Protein AF-A0A0P9U0T2-F1 (afdb_monomer_lite)

Structure (mmCIF, N/CA/C/O backbone):
data_AF-A0A0P9U0T2-F1
#
_entry.id   AF-A0A0P9U0T2-F1
#
loop_
_atom_site.group_PDB
_atom_site.id
_atom_site.type_symbol
_atom_site.label_atom_id
_atom_site.label_alt_id
_atom_site.label_comp_id
_atom_site.label_asym_id
_atom_site.label_entity_id
_atom_site.label_seq_id
_atom_site.pdbx_PDB_ins_code
_atom_site.Cartn_x
_atom_site.Cartn_y
_atom_site.Cartn_z
_atom_site.occupancy
_atom_site.B_iso_or_equiv
_atom_site.auth_seq_id
_atom_site.auth_comp_id
_atom_site.auth_asym_id
_atom_site.auth_atom_id
_atom_site.pdbx_PDB_model_num
ATOM 1 N N . MET A 1 1 ? 6.370 2.162 14.617 1.00 57.09 1 MET A N 1
ATOM 2 C CA . MET A 1 1 ? 7.385 2.612 13.635 1.00 57.09 1 MET A CA 1
ATOM 3 C C . MET A 1 1 ? 6.703 3.621 12.725 1.00 57.09 1 MET A C 1
ATOM 5 O O . MET A 1 1 ? 5.818 3.212 11.995 1.00 57.09 1 MET A O 1
ATOM 9 N N . SER A 1 2 ? 7.072 4.908 12.765 1.00 75.81 2 SER A N 1
ATOM 10 C CA . SER A 1 2 ? 6.391 5.926 11.938 1.00 75.81 2 SER A CA 1
ATOM 11 C C . SER A 1 2 ? 6.409 5.555 10.446 1.00 75.81 2 SER A C 1
ATOM 13 O O . SER A 1 2 ? 7.397 4.994 9.958 1.00 75.81 2 SER A O 1
ATOM 15 N N . ALA A 1 3 ? 5.340 5.892 9.720 1.00 76.00 3 ALA A N 1
ATOM 16 C CA . ALA A 1 3 ? 5.184 5.605 8.294 1.00 76.00 3 ALA A CA 1
ATOM 17 C C . ALA A 1 3 ? 6.359 6.133 7.446 1.00 76.00 3 ALA A C 1
ATOM 19 O O . ALA A 1 3 ? 6.802 5.464 6.514 1.00 76.00 3 ALA A O 1
ATOM 20 N N . LYS A 1 4 ? 6.976 7.256 7.841 1.00 77.12 4 LYS A N 1
ATOM 21 C CA . LYS A 1 4 ? 8.195 7.783 7.196 1.00 77.12 4 LYS A CA 1
ATOM 22 C C . LYS A 1 4 ? 9.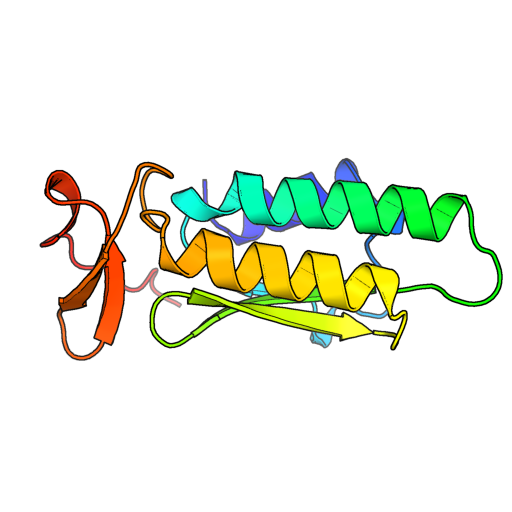381 6.814 7.295 1.00 77.12 4 LYS A C 1
ATOM 24 O O . LYS A 1 4 ? 10.090 6.595 6.315 1.00 77.12 4 LYS A O 1
ATOM 29 N N . ASN A 1 5 ? 9.577 6.193 8.461 1.00 82.56 5 ASN A N 1
ATOM 30 C CA . ASN A 1 5 ? 10.635 5.197 8.654 1.00 82.56 5 ASN A CA 1
ATOM 31 C C . ASN A 1 5 ? 10.347 3.927 7.848 1.00 82.56 5 ASN A C 1
ATOM 33 O O . ASN A 1 5 ? 11.269 3.333 7.294 1.00 82.56 5 ASN A O 1
ATOM 37 N N . HIS A 1 6 ? 9.076 3.530 7.753 1.00 88.94 6 HIS A N 1
ATOM 38 C CA . HIS A 1 6 ? 8.690 2.358 6.979 1.00 88.94 6 HIS A CA 1
ATOM 39 C C . HIS A 1 6 ? 8.866 2.575 5.466 1.00 88.94 6 HIS A C 1
ATOM 41 O O . HIS A 1 6 ? 9.402 1.700 4.792 1.00 88.94 6 HIS A O 1
ATOM 47 N N . MET A 1 7 ? 8.537 3.763 4.939 1.00 91.00 7 MET A N 1
ATOM 48 C CA . MET A 1 7 ? 8.795 4.109 3.533 1.00 91.00 7 MET A CA 1
ATOM 49 C C . MET A 1 7 ? 10.272 3.925 3.164 1.00 91.00 7 MET A C 1
ATOM 51 O O . MET A 1 7 ? 10.590 3.303 2.153 1.00 91.00 7 MET A O 1
ATOM 55 N N . ARG A 1 8 ? 11.188 4.391 4.020 1.00 90.25 8 ARG A N 1
ATOM 56 C CA . ARG A 1 8 ? 12.627 4.224 3.790 1.00 90.25 8 ARG A CA 1
ATOM 57 C C . ARG A 1 8 ? 13.047 2.751 3.738 1.00 90.25 8 ARG A C 1
ATOM 59 O O . ARG A 1 8 ? 13.813 2.374 2.855 1.00 90.25 8 ARG A O 1
ATOM 66 N N . LEU A 1 9 ? 12.520 1.911 4.634 1.00 92.81 9 LEU A N 1
ATOM 67 C CA . LEU A 1 9 ? 12.784 0.466 4.610 1.00 92.81 9 LEU A CA 1
ATOM 68 C C . LEU A 1 9 ? 12.305 -0.178 3.304 1.00 92.81 9 LEU A C 1
ATOM 70 O O . LEU A 1 9 ? 13.002 -1.023 2.743 1.00 92.81 9 LEU A O 1
ATOM 74 N N . LEU A 1 10 ? 11.142 0.237 2.794 1.00 94.75 10 LEU A N 1
ATOM 75 C CA . LEU A 1 10 ? 10.626 -0.249 1.515 1.00 94.75 10 LEU A CA 1
ATOM 76 C C . LEU A 1 10 ? 11.534 0.158 0.350 1.00 94.75 10 LEU A C 1
ATOM 78 O O . LEU A 1 10 ? 11.823 -0.683 -0.500 1.00 94.75 10 LEU A O 1
ATOM 82 N N . GLN A 1 11 ? 12.024 1.401 0.323 1.00 93.38 11 GLN A N 1
ATOM 83 C CA . GLN A 1 11 ? 12.960 1.869 -0.707 1.00 93.38 11 GLN A CA 1
ATOM 84 C C . GLN A 1 11 ? 14.282 1.092 -0.690 1.00 93.38 11 GLN A C 1
ATOM 86 O O . GLN A 1 11 ? 14.805 0.750 -1.749 1.00 93.38 11 GLN A O 1
ATOM 91 N N . GLU A 1 12 ? 14.812 0.793 0.499 1.00 94.38 12 GLU A N 1
ATOM 92 C CA . GLU A 1 12 ? 16.043 0.013 0.662 1.00 94.38 12 GLU A CA 1
ATOM 93 C C . GLU A 1 12 ? 15.846 -1.453 0.239 1.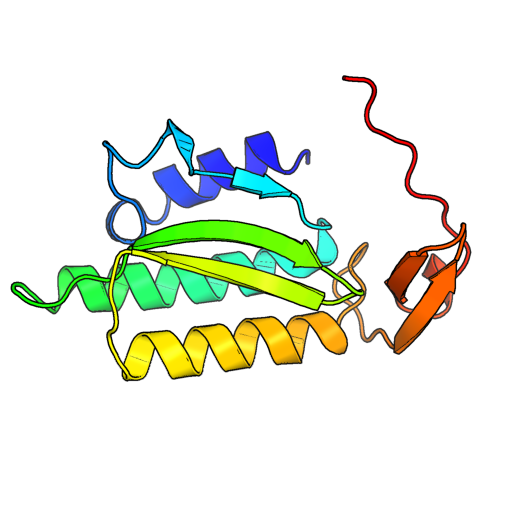00 94.38 12 GLU A C 1
ATOM 95 O O . GLU A 1 12 ? 16.714 -2.031 -0.417 1.00 94.38 12 GLU A O 1
ATOM 100 N N . LYS A 1 13 ? 14.695 -2.055 0.570 1.00 96.69 13 LYS A N 1
ATOM 101 C CA . LYS A 1 13 ? 14.398 -3.466 0.279 1.00 96.69 13 LYS A CA 1
ATOM 102 C C . LYS A 1 13 ? 13.964 -3.712 -1.170 1.00 96.69 13 LYS A C 1
ATOM 104 O O . LYS A 1 13 ? 14.320 -4.741 -1.742 1.00 96.69 13 LYS A O 1
ATOM 109 N N . TYR A 1 14 ? 13.222 -2.781 -1.767 1.00 96.88 14 TYR A N 1
ATOM 110 C CA . TYR A 1 14 ? 12.610 -2.918 -3.093 1.00 96.88 14 TYR A CA 1
ATOM 111 C C . TYR A 1 14 ? 12.890 -1.703 -3.990 1.00 96.88 14 TYR A C 1
ATOM 113 O O . TYR A 1 14 ? 11.951 -1.084 -4.494 1.00 96.88 14 TYR A O 1
ATOM 121 N N . PRO A 1 15 ? 14.159 -1.345 -4.257 1.00 95.31 15 PRO A N 1
ATOM 122 C CA . PRO A 1 15 ? 14.492 -0.115 -4.976 1.00 95.31 15 PRO A CA 1
ATOM 123 C C . PRO A 1 15 ? 13.863 -0.038 -6.375 1.00 95.31 15 PRO A C 1
ATOM 125 O O . PRO A 1 15 ? 13.560 1.052 -6.848 1.00 95.31 15 PRO A O 1
ATOM 128 N N . ALA A 1 16 ? 13.602 -1.176 -7.031 1.00 95.75 16 ALA A N 1
ATOM 129 C CA . ALA A 1 16 ? 12.966 -1.204 -8.349 1.00 95.75 16 ALA A CA 1
ATOM 130 C C . ALA A 1 16 ? 11.460 -0.874 -8.327 1.00 95.75 16 ALA A C 1
ATOM 132 O O . ALA A 1 16 ? 10.900 -0.599 -9.386 1.00 95.75 16 ALA A O 1
ATOM 133 N N . ALA A 1 17 ? 10.801 -0.865 -7.163 1.00 96.12 17 ALA A N 1
ATOM 134 C CA . ALA A 1 17 ? 9.421 -0.392 -7.016 1.00 96.12 17 ALA A CA 1
ATOM 135 C C . ALA A 1 17 ? 9.315 1.142 -6.974 1.00 96.12 17 ALA A C 1
ATOM 137 O O . ALA A 1 17 ? 8.216 1.683 -7.094 1.00 96.12 17 ALA A O 1
ATOM 138 N N . PHE A 1 18 ? 10.443 1.845 -6.840 1.00 94.50 18 PHE A N 1
ATOM 139 C CA . PHE A 1 18 ? 10.507 3.293 -6.679 1.00 94.50 18 PHE A CA 1
ATOM 140 C C . PHE A 1 18 ? 11.322 3.937 -7.798 1.00 94.50 18 PHE A C 1
ATOM 142 O O . PHE A 1 18 ? 12.199 3.322 -8.404 1.00 94.50 18 PHE A O 1
ATOM 149 N N . ARG A 1 19 ? 11.037 5.210 -8.066 1.00 88.88 19 ARG A N 1
ATOM 150 C CA . ARG A 1 19 ? 11.786 6.024 -9.025 1.00 88.88 19 ARG A CA 1
ATOM 151 C C . ARG A 1 19 ? 12.461 7.166 -8.271 1.00 88.88 19 ARG A C 1
ATOM 153 O O . ARG A 1 19 ? 11.805 7.848 -7.492 1.00 88.88 19 ARG A O 1
ATOM 160 N N . ALA A 1 20 ? 13.756 7.373 -8.500 1.00 77.19 20 ALA A N 1
ATOM 161 C CA . ALA A 1 20 ? 14.555 8.338 -7.736 1.00 77.19 20 ALA A CA 1
ATOM 162 C C . ALA A 1 20 ? 14.111 9.807 -7.906 1.00 77.19 20 ALA A C 1
ATOM 164 O O . ALA A 1 20 ? 14.347 10.629 -7.037 1.00 77.19 20 ALA A O 1
ATOM 165 N N . ASP A 1 21 ? 13.449 10.149 -9.010 1.00 78.12 21 ASP A N 1
ATOM 166 C CA . ASP A 1 21 ? 12.924 11.490 -9.312 1.00 78.12 21 ASP A CA 1
ATOM 167 C C . ASP A 1 21 ? 11.449 11.679 -8.884 1.00 78.12 21 ASP A C 1
ATOM 169 O O . ASP A 1 21 ? 10.845 12.708 -9.185 1.00 78.12 21 ASP A O 1
ATOM 173 N N . ALA A 1 22 ? 10.838 10.690 -8.220 1.00 73.94 22 ALA A N 1
ATOM 174 C CA . ALA A 1 22 ? 9.449 10.750 -7.755 1.00 73.94 22 ALA A CA 1
ATOM 175 C C . ALA A 1 22 ? 9.294 11.345 -6.341 1.00 73.94 22 ALA A C 1
ATOM 177 O O . ALA A 1 22 ? 8.171 11.436 -5.848 1.00 73.94 22 ALA A O 1
ATOM 178 N N . GLU A 1 23 ? 10.391 11.773 -5.705 1.00 66.00 23 GLU A N 1
ATOM 179 C CA . GLU A 1 23 ? 10.426 12.240 -4.309 1.00 66.00 23 GLU A CA 1
ATOM 180 C C . GLU A 1 23 ? 9.353 13.273 -3.916 1.00 66.00 23 GLU A C 1
ATOM 182 O O . GLU A 1 23 ? 8.803 13.124 -2.828 1.00 66.00 23 GLU A O 1
ATOM 187 N N . PRO A 1 24 ? 8.952 14.257 -4.751 1.00 68.81 24 PRO A N 1
ATOM 188 C CA . PRO A 1 24 ? 7.914 15.215 -4.354 1.00 68.81 24 PRO A CA 1
ATOM 189 C C . PRO A 1 24 ? 6.529 14.590 -4.135 1.00 68.81 24 PRO A C 1
ATOM 191 O O . PRO A 1 24 ? 5.672 15.209 -3.513 1.00 68.81 24 PRO A O 1
ATOM 194 N N . MET A 1 25 ? 6.283 13.402 -4.693 1.00 73.06 25 MET A N 1
ATOM 195 C CA . MET A 1 25 ? 5.020 12.671 -4.569 1.00 73.06 25 MET A CA 1
ATOM 196 C C . MET A 1 25 ? 5.154 11.401 -3.728 1.00 73.06 25 MET A C 1
ATOM 198 O O . MET A 1 25 ? 4.144 10.727 -3.533 1.00 73.06 25 MET A O 1
ATOM 202 N N . LEU A 1 26 ? 6.371 11.069 -3.273 1.00 85.62 26 LEU A N 1
ATOM 203 C CA . LEU A 1 26 ? 6.654 9.820 -2.584 1.00 85.62 26 LEU A CA 1
ATOM 204 C C . LEU A 1 26 ? 6.231 9.884 -1.115 1.00 85.62 26 LEU A C 1
ATOM 206 O O . LEU A 1 26 ? 6.954 10.422 -0.281 1.00 85.62 26 LEU A O 1
ATOM 210 N N . GLU A 1 27 ? 5.074 9.310 -0.794 1.00 88.69 27 GLU A N 1
ATOM 211 C CA . GLU A 1 27 ? 4.488 9.422 0.545 1.00 88.69 27 GLU A CA 1
ATOM 212 C C . GLU A 1 27 ? 3.829 8.119 1.016 1.00 88.69 27 GLU A C 1
ATOM 214 O O . GLU A 1 27 ? 3.048 7.496 0.292 1.00 88.69 27 GLU A O 1
ATOM 219 N N . LEU A 1 28 ? 4.127 7.733 2.261 1.00 92.62 28 LEU A N 1
ATOM 220 C CA . LEU A 1 28 ? 3.401 6.706 3.006 1.00 92.62 28 LEU A CA 1
ATOM 221 C C . LEU A 1 28 ? 2.700 7.398 4.172 1.00 92.62 28 LEU A C 1
ATOM 223 O O . LEU A 1 28 ? 3.360 7.813 5.123 1.00 92.62 28 LEU A O 1
ATOM 227 N N . ASP A 1 29 ? 1.379 7.501 4.100 1.00 93.12 29 ASP A N 1
ATOM 228 C CA . ASP A 1 29 ? 0.545 8.007 5.195 1.00 93.12 29 ASP A CA 1
ATOM 229 C C . ASP A 1 29 ? -0.616 7.048 5.437 1.00 93.12 29 ASP A C 1
ATOM 231 O O . ASP A 1 29 ? -1.775 7.278 5.081 1.00 93.12 29 ASP A O 1
ATOM 235 N N . CYS A 1 30 ? -0.276 5.897 6.002 1.00 94.12 30 CYS A N 1
ATOM 236 C CA . CYS A 1 30 ? -1.234 4.860 6.317 1.00 94.12 30 CYS A CA 1
ATOM 237 C C . CYS A 1 30 ? -0.910 4.209 7.665 1.00 94.12 30 CYS A C 1
ATOM 239 O O . CYS A 1 30 ? 0.180 4.390 8.214 1.00 94.12 30 CYS A O 1
ATOM 241 N N . GLY A 1 31 ? -1.872 3.471 8.217 1.00 93.25 31 GLY A N 1
ATOM 242 C CA . GLY A 1 31 ? -1.698 2.800 9.502 1.00 93.25 31 GLY A CA 1
ATOM 243 C C . GLY A 1 31 ? -0.701 1.636 9.441 1.00 93.25 31 GLY A C 1
ATOM 244 O O . GLY A 1 31 ? -0.567 0.977 8.407 1.00 93.25 31 GLY A O 1
ATOM 245 N N . GLU A 1 32 ? -0.022 1.370 10.564 1.00 95.19 32 GLU A N 1
ATOM 246 C CA . GLU A 1 32 ? 1.003 0.317 10.679 1.00 95.19 32 GLU A CA 1
ATOM 247 C C . GLU A 1 32 ? 0.461 -1.079 10.339 1.00 95.19 32 GLU A C 1
ATOM 249 O O . GLU A 1 32 ? 1.168 -1.908 9.773 1.00 95.19 32 GLU A O 1
ATOM 254 N N . GLY A 1 33 ? -0.824 -1.323 10.607 1.00 96.94 33 GLY A N 1
ATOM 255 C CA . GLY A 1 33 ? -1.496 -2.577 10.279 1.00 96.94 33 GLY A CA 1
ATOM 256 C C . GLY A 1 33 ? -1.630 -2.852 8.779 1.00 96.94 33 GLY A C 1
ATOM 257 O O . GLY A 1 33 ? -1.968 -3.968 8.402 1.00 96.94 33 GLY A O 1
ATOM 258 N N . TRP A 1 34 ? -1.367 -1.870 7.914 1.00 98.06 34 TRP A N 1
ATOM 259 C CA . TRP A 1 34 ? -1.387 -2.046 6.459 1.00 98.06 34 TRP A CA 1
ATOM 260 C C . TRP A 1 34 ? 0.007 -2.139 5.835 1.00 98.06 34 TRP A C 1
ATOM 262 O O . TRP A 1 34 ? 0.120 -2.311 4.623 1.00 98.06 34 TRP A O 1
ATOM 272 N N . PHE A 1 35 ? 1.073 -2.058 6.632 1.00 96.81 35 PHE A N 1
ATOM 273 C CA . PHE A 1 35 ? 2.443 -2.093 6.123 1.00 96.81 35 PHE A CA 1
ATOM 274 C C . PHE A 1 35 ? 2.759 -3.376 5.352 1.00 96.81 35 PHE A C 1
ATOM 276 O O . PHE A 1 35 ? 3.342 -3.289 4.280 1.00 96.81 35 PHE A O 1
ATOM 283 N N . GLU A 1 36 ? 2.294 -4.543 5.803 1.00 97.31 36 GLU A N 1
ATOM 284 C CA . GLU A 1 36 ? 2.508 -5.809 5.078 1.00 97.31 36 GLU A CA 1
ATOM 285 C C . GLU A 1 36 ? 1.808 -5.840 3.707 1.00 97.31 36 GLU A C 1
ATOM 287 O O . GLU A 1 36 ? 2.331 -6.410 2.744 1.00 97.31 36 GLU A O 1
ATOM 292 N N . ILE A 1 37 ? 0.647 -5.184 3.589 1.00 98.50 37 ILE A N 1
ATOM 293 C CA . ILE A 1 37 ? -0.089 -5.055 2.323 1.00 98.50 37 ILE A CA 1
ATOM 294 C C . ILE A 1 37 ? 0.728 -4.199 1.348 1.00 98.50 37 ILE A C 1
ATOM 296 O O . ILE A 1 37 ? 0.955 -4.594 0.202 1.00 98.50 37 ILE A O 1
ATOM 300 N N . VAL A 1 38 ? 1.212 -3.044 1.816 1.00 98.19 38 VAL A N 1
ATOM 301 C CA . VAL A 1 38 ? 2.060 -2.142 1.022 1.00 98.19 38 VAL A CA 1
ATOM 302 C C . VAL A 1 38 ? 3.382 -2.820 0.662 1.00 98.19 38 VAL A C 1
ATOM 304 O O . VAL A 1 38 ? 3.838 -2.715 -0.474 1.00 98.19 38 VAL A O 1
ATOM 307 N N . GLU A 1 39 ? 3.978 -3.565 1.590 1.00 98.12 39 GLU A N 1
ATOM 308 C CA . GLU A 1 39 ? 5.213 -4.306 1.364 1.00 98.12 39 GLU A CA 1
ATOM 309 C C . GLU A 1 39 ? 5.050 -5.353 0.259 1.00 98.12 39 GLU A C 1
ATOM 311 O O . GLU A 1 39 ? 5.876 -5.432 -0.655 1.00 98.12 39 GLU A O 1
ATOM 316 N N . THR A 1 40 ? 3.958 -6.117 0.305 1.00 98.56 40 THR A N 1
ATOM 317 C CA . THR A 1 40 ? 3.625 -7.111 -0.720 1.00 98.56 40 THR A CA 1
ATOM 318 C C . THR A 1 40 ? 3.470 -6.449 -2.087 1.00 98.56 40 THR A C 1
ATOM 320 O O . THR A 1 40 ? 4.025 -6.933 -3.075 1.00 98.56 40 THR A O 1
ATOM 323 N N . LEU A 1 41 ? 2.778 -5.307 -2.154 1.00 98.44 41 LEU A N 1
ATOM 324 C CA . LEU A 1 41 ? 2.641 -4.548 -3.395 1.00 98.44 41 LEU A CA 1
ATOM 325 C C . LEU A 1 41 ? 4.004 -4.072 -3.925 1.00 98.44 41 LEU A C 1
ATOM 327 O O . LEU A 1 41 ? 4.288 -4.240 -5.111 1.00 98.44 41 LEU A O 1
ATOM 331 N N . CYS A 1 42 ? 4.871 -3.532 -3.065 1.00 98.19 42 CYS A N 1
ATOM 332 C CA . CYS A 1 42 ? 6.228 -3.125 -3.438 1.00 98.19 42 CYS A CA 1
ATOM 333 C C . CYS A 1 42 ? 7.049 -4.296 -3.989 1.00 98.19 42 CYS A C 1
ATOM 335 O O . CYS A 1 42 ? 7.730 -4.139 -5.003 1.00 98.19 42 CYS A O 1
ATOM 337 N N . ALA A 1 43 ? 6.966 -5.477 -3.374 1.00 98.50 43 ALA A N 1
ATOM 338 C CA . ALA A 1 43 ? 7.660 -6.668 -3.855 1.00 98.50 43 ALA A CA 1
ATOM 339 C C . ALA A 1 43 ? 7.211 -7.058 -5.275 1.00 98.50 43 ALA A C 1
ATOM 341 O O . ALA A 1 43 ? 8.053 -7.301 -6.142 1.00 98.50 43 ALA A O 1
ATOM 342 N N . LEU A 1 44 ? 5.898 -7.051 -5.532 1.00 98.12 44 LEU A N 1
ATOM 343 C CA . LEU A 1 44 ? 5.321 -7.368 -6.843 1.00 98.12 44 LEU A CA 1
ATOM 344 C C . LEU A 1 44 ? 5.725 -6.345 -7.914 1.00 98.12 44 LEU A C 1
ATOM 346 O O . LEU A 1 44 ? 6.185 -6.722 -8.994 1.00 98.12 44 LEU A O 1
ATOM 350 N N . LEU A 1 45 ? 5.624 -5.047 -7.606 1.00 97.25 45 LEU A N 1
ATOM 351 C CA . LEU A 1 45 ? 6.049 -3.974 -8.511 1.00 97.25 45 LEU A CA 1
ATOM 352 C C . LEU A 1 45 ? 7.551 -4.046 -8.810 1.00 97.25 45 LEU A C 1
ATOM 354 O O . LEU A 1 45 ? 7.963 -3.878 -9.958 1.00 97.25 45 LEU A O 1
ATOM 358 N N . SER A 1 46 ? 8.369 -4.327 -7.794 1.00 97.06 46 SER A N 1
ATOM 359 C CA . SER A 1 46 ? 9.816 -4.486 -7.939 1.00 97.06 46 SER A CA 1
ATOM 360 C C . SER A 1 46 ? 10.160 -5.646 -8.868 1.00 97.06 46 SER A C 1
ATOM 362 O O . SER A 1 46 ? 10.923 -5.458 -9.814 1.00 97.06 46 SER A O 1
ATOM 364 N N . ASP A 1 47 ? 9.591 -6.832 -8.639 1.00 96.94 47 ASP A N 1
ATOM 365 C CA . ASP A 1 47 ? 9.813 -8.001 -9.498 1.00 96.94 47 ASP A CA 1
ATOM 366 C C . ASP A 1 47 ? 9.389 -7.726 -10.951 1.00 96.94 47 ASP A C 1
ATOM 368 O O . ASP A 1 47 ? 10.150 -7.971 -11.891 1.00 96.94 47 ASP A O 1
ATOM 372 N N . MET A 1 48 ? 8.214 -7.123 -11.145 1.00 95.75 48 MET A N 1
ATOM 373 C CA . MET A 1 48 ? 7.730 -6.743 -12.470 1.00 95.75 48 MET A CA 1
ATOM 374 C C . MET A 1 48 ? 8.687 -5.770 -13.175 1.00 95.75 48 MET A C 1
ATOM 376 O O . MET A 1 48 ? 9.038 -5.986 -14.337 1.00 95.75 48 MET A O 1
ATOM 380 N N . ASN A 1 49 ? 9.155 -4.729 -12.482 1.00 95.38 49 ASN A N 1
ATOM 381 C CA . ASN A 1 49 ? 10.059 -3.720 -13.044 1.00 95.38 49 ASN A CA 1
ATOM 382 C C . ASN A 1 49 ? 11.476 -4.248 -13.314 1.00 95.38 49 ASN A C 1
ATOM 384 O O . ASN A 1 49 ? 12.203 -3.649 -14.111 1.00 95.38 49 ASN A O 1
ATOM 388 N N . LEU A 1 50 ? 11.882 -5.339 -12.658 1.00 94.94 50 LEU A N 1
ATOM 389 C CA . LEU A 1 50 ? 13.129 -6.048 -12.953 1.00 94.94 50 LEU A CA 1
ATOM 390 C C . LEU A 1 50 ? 12.993 -6.946 -14.188 1.00 94.94 50 LEU A C 1
ATOM 392 O O . LEU A 1 50 ? 13.944 -7.068 -14.959 1.00 94.94 50 LEU A O 1
ATOM 396 N N . ARG A 1 51 ? 11.819 -7.552 -14.403 1.00 93.69 51 ARG A N 1
ATOM 397 C CA . ARG A 1 51 ? 11.547 -8.415 -15.566 1.00 93.69 51 ARG A CA 1
ATOM 398 C C . ARG A 1 51 ? 11.217 -7.641 -16.843 1.00 93.69 51 ARG A C 1
ATOM 400 O O . ARG A 1 51 ? 11.415 -8.173 -17.934 1.00 93.69 51 ARG A O 1
ATOM 407 N N . ARG A 1 52 ? 10.699 -6.414 -16.732 1.00 89.19 52 ARG A N 1
ATOM 408 C CA . ARG A 1 52 ? 10.227 -5.603 -17.866 1.00 89.19 52 ARG A CA 1
ATOM 409 C C . ARG A 1 52 ? 11.111 -4.381 -18.116 1.00 89.19 52 ARG A C 1
ATOM 411 O O . ARG A 1 52 ? 11.522 -3.684 -17.191 1.00 89.19 52 ARG A O 1
ATOM 418 N N . VAL A 1 53 ? 11.376 -4.095 -19.392 1.00 79.94 53 VAL A N 1
ATOM 419 C CA . VAL A 1 53 ? 12.260 -2.989 -19.807 1.00 79.94 53 VAL A CA 1
ATOM 420 C C . VAL A 1 53 ? 11.472 -1.729 -20.175 1.00 79.94 53 VAL A C 1
ATOM 422 O O . VAL A 1 53 ? 11.909 -0.625 -19.861 1.00 79.94 53 VAL A O 1
ATOM 425 N N . ASP A 1 54 ? 10.315 -1.886 -20.813 1.00 82.31 54 ASP A N 1
ATOM 426 C CA . ASP A 1 54 ? 9.542 -0.819 -21.461 1.00 82.31 54 ASP A CA 1
ATOM 427 C C . ASP A 1 54 ? 8.368 -0.297 -20.618 1.00 82.31 54 ASP A C 1
ATOM 429 O O . ASP A 1 54 ? 8.052 0.891 -20.662 1.00 82.31 54 ASP A O 1
ATOM 433 N N . THR A 1 55 ? 7.751 -1.166 -19.817 1.00 86.38 55 THR A N 1
ATOM 434 C CA . THR A 1 55 ? 6.516 -0.867 -19.085 1.00 86.38 55 THR A CA 1
ATOM 435 C C . THR A 1 55 ? 6.756 -0.999 -17.588 1.00 86.38 55 THR A C 1
ATOM 437 O O . THR A 1 55 ? 6.494 -2.041 -16.989 1.00 86.38 55 THR A O 1
ATOM 440 N N . LYS A 1 56 ? 7.309 0.057 -16.986 1.00 92.06 56 LYS A N 1
ATOM 441 C CA . LYS A 1 56 ? 7.571 0.108 -15.544 1.00 92.06 56 LYS A CA 1
ATOM 442 C C . LYS A 1 56 ? 6.467 0.851 -14.810 1.00 92.06 56 LYS A C 1
ATOM 444 O O . LYS A 1 56 ? 5.984 1.874 -15.297 1.00 92.06 56 LYS A O 1
ATOM 449 N N . THR A 1 57 ? 6.104 0.338 -13.639 1.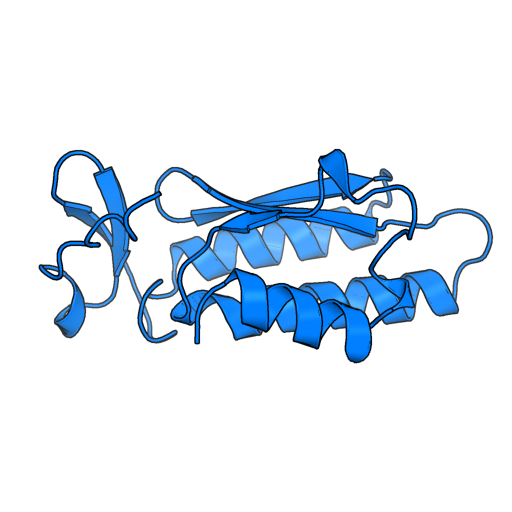00 95.00 57 THR A N 1
ATOM 450 C CA . THR A 1 57 ? 5.129 0.969 -12.748 1.00 95.00 57 THR A CA 1
ATOM 451 C C . THR A 1 57 ? 5.754 1.196 -11.381 1.00 95.00 57 THR A C 1
ATOM 453 O O . THR A 1 57 ? 6.159 0.233 -10.736 1.00 95.00 57 THR A O 1
ATOM 456 N N . TYR A 1 58 ? 5.850 2.447 -10.935 1.00 95.50 58 TYR A N 1
ATOM 457 C CA . TYR A 1 58 ? 6.488 2.780 -9.655 1.00 95.50 58 TYR A CA 1
ATOM 458 C C . TYR A 1 58 ? 5.478 3.321 -8.656 1.00 95.50 58 TYR A C 1
ATOM 460 O O . TYR A 1 58 ? 4.625 4.128 -9.035 1.00 95.50 58 TYR A O 1
ATOM 468 N N . LEU A 1 59 ? 5.614 2.933 -7.389 1.00 96.06 59 LEU A N 1
ATOM 469 C CA . LEU A 1 59 ? 4.819 3.491 -6.304 1.00 96.06 59 LEU A CA 1
ATOM 470 C C . LEU A 1 59 ? 5.133 4.983 -6.145 1.00 96.06 59 LEU A C 1
ATOM 472 O O . LEU A 1 59 ? 6.296 5.377 -6.060 1.00 96.06 59 LEU A O 1
ATOM 476 N N . LEU A 1 60 ? 4.083 5.801 -6.116 1.00 94.56 60 LEU A N 1
ATOM 477 C CA . LEU A 1 60 ? 4.159 7.214 -5.761 1.00 94.56 60 LEU A CA 1
ATOM 478 C C . LEU A 1 60 ? 3.615 7.403 -4.352 1.00 94.56 60 LEU A C 1
ATOM 480 O O . LEU A 1 60 ? 4.297 7.926 -3.498 1.00 94.56 60 LEU A O 1
ATOM 484 N N . CYS A 1 61 ? 2.410 6.936 -4.055 1.00 93.19 61 CYS A N 1
ATOM 485 C CA . CYS A 1 61 ? 1.828 7.172 -2.739 1.00 93.19 61 CYS A CA 1
ATOM 486 C C . CYS A 1 61 ? 0.998 5.977 -2.294 1.00 93.19 61 CYS A C 1
ATOM 488 O O . CYS A 1 61 ? 0.311 5.364 -3.110 1.00 93.19 61 CYS A O 1
ATOM 490 N N . ALA A 1 62 ? 1.043 5.682 -1.001 1.00 96.31 62 ALA A N 1
ATOM 491 C CA . ALA A 1 62 ? 0.088 4.817 -0.330 1.00 96.31 62 ALA A CA 1
ATOM 492 C C . ALA A 1 62 ? -0.432 5.567 0.898 1.00 96.31 62 ALA A C 1
ATOM 494 O O . ALA A 1 62 ? 0.312 5.838 1.841 1.00 96.31 62 ALA A O 1
ATOM 495 N N . LYS A 1 63 ? -1.709 5.945 0.869 1.00 95.25 63 LYS A N 1
ATOM 496 C CA . LYS A 1 63 ? -2.321 6.731 1.942 1.00 95.25 63 LYS A CA 1
ATOM 497 C C . LYS A 1 63 ? -3.676 6.205 2.345 1.00 95.25 63 LYS A C 1
ATOM 499 O O . LYS A 1 63 ? -4.354 5.561 1.552 1.00 95.25 63 LYS A O 1
ATOM 504 N N . GLU A 1 64 ? -4.087 6.511 3.564 1.00 95.38 64 GLU A N 1
ATOM 505 C CA . GLU A 1 64 ? -5.448 6.250 4.006 1.00 95.38 64 GLU A CA 1
ATOM 506 C C . GLU A 1 64 ? -6.443 7.194 3.312 1.00 95.38 64 GLU A C 1
ATOM 508 O O . GLU A 1 64 ? -6.246 8.408 3.207 1.00 95.38 64 GLU A O 1
ATOM 513 N N . LYS A 1 65 ? -7.541 6.618 2.823 1.00 96.00 65 LYS A N 1
ATOM 514 C CA . LYS A 1 65 ? -8.684 7.338 2.279 1.00 96.00 65 LYS A CA 1
ATOM 515 C C . LYS A 1 65 ? -9.964 6.544 2.539 1.00 96.00 65 LYS A C 1
ATOM 517 O O . LYS A 1 65 ? -10.150 5.459 1.999 1.00 96.00 65 LYS A O 1
ATOM 522 N N . PHE A 1 66 ? -10.879 7.124 3.316 1.00 95.62 66 PHE A N 1
ATOM 523 C CA . PHE A 1 66 ? -12.195 6.541 3.618 1.00 95.62 66 PHE A CA 1
ATOM 524 C C . PHE A 1 66 ? -12.133 5.147 4.268 1.00 95.62 66 PHE A C 1
ATOM 526 O O . PHE A 1 66 ? -13.023 4.319 4.074 1.00 95.62 66 PHE A O 1
ATOM 533 N N . GLY A 1 67 ? -11.100 4.892 5.073 1.00 95.75 67 GLY A N 1
ATOM 534 C CA . GLY A 1 67 ? -10.893 3.616 5.753 1.00 95.75 67 GLY A CA 1
ATOM 535 C C . GLY A 1 67 ? -10.236 2.532 4.896 1.00 95.75 67 GLY A C 1
ATOM 536 O O . GLY A 1 67 ? -10.205 1.384 5.324 1.00 95.75 67 GLY A O 1
ATOM 537 N N . ALA A 1 68 ? -9.696 2.867 3.729 1.00 98.00 68 ALA A N 1
ATOM 538 C CA . ALA A 1 68 ? -8.913 1.957 2.900 1.00 98.00 68 ALA A CA 1
ATOM 539 C C . ALA A 1 68 ? -7.620 2.635 2.430 1.00 98.00 68 ALA A C 1
ATOM 541 O O . ALA A 1 68 ? -7.452 3.848 2.571 1.00 98.00 68 ALA A O 1
ATOM 542 N N . LEU A 1 69 ? -6.708 1.859 1.858 1.00 98.12 69 LEU A N 1
ATOM 543 C CA . LEU A 1 69 ? -5.596 2.383 1.085 1.00 98.12 69 LEU A CA 1
ATOM 544 C C . LEU A 1 69 ? -6.127 3.032 -0.194 1.00 98.12 69 LEU A C 1
ATOM 546 O O . LEU A 1 69 ? -7.005 2.505 -0.870 1.00 98.12 69 LEU A O 1
ATOM 550 N N . LEU A 1 70 ? -5.538 4.170 -0.528 1.00 97.31 70 LEU A N 1
ATOM 551 C CA . LEU A 1 70 ? -5.506 4.737 -1.861 1.00 97.31 70 LEU A CA 1
ATOM 552 C C . LEU A 1 70 ? -4.064 4.648 -2.343 1.00 97.31 70 LEU A C 1
ATOM 554 O O . LEU A 1 70 ? -3.167 5.234 -1.724 1.00 97.31 70 LEU A O 1
ATOM 558 N N . VAL A 1 71 ? -3.854 3.953 -3.456 1.00 97.00 71 VAL A N 1
ATOM 559 C CA . VAL A 1 71 ? -2.522 3.784 -4.035 1.00 97.00 71 VAL A CA 1
ATOM 560 C C . VAL A 1 71 ? -2.397 4.580 -5.328 1.00 97.00 71 VAL A C 1
ATOM 562 O O . VAL A 1 71 ? -3.203 4.460 -6.248 1.00 97.00 71 VAL A O 1
ATOM 565 N N . LEU A 1 72 ? -1.341 5.385 -5.419 1.00 95.06 72 LEU A N 1
ATOM 566 C CA . LEU A 1 72 ? -0.968 6.111 -6.628 1.00 95.06 72 LEU A CA 1
ATOM 567 C C . LEU A 1 72 ? 0.338 5.548 -7.178 1.00 95.06 72 LEU A C 1
ATOM 569 O O . LEU A 1 72 ? 1.311 5.388 -6.441 1.00 95.06 72 LEU A O 1
ATOM 573 N N . VAL A 1 73 ? 0.370 5.302 -8.485 1.00 95.25 73 VAL A N 1
ATOM 574 C CA . VAL A 1 73 ? 1.551 4.813 -9.20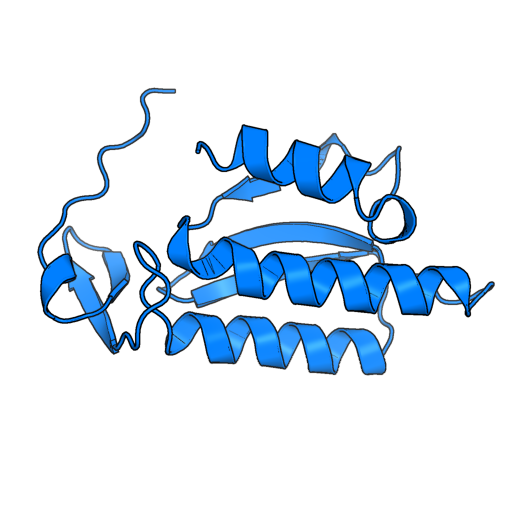1 1.00 95.25 73 VAL A CA 1
ATOM 575 C C . VAL A 1 73 ? 1.850 5.665 -10.431 1.00 95.25 73 VAL A C 1
ATOM 577 O O . VAL A 1 73 ? 0.961 6.292 -11.008 1.00 95.25 73 VAL A O 1
ATOM 580 N N . SER A 1 74 ? 3.110 5.674 -10.856 1.00 90.38 74 SER A N 1
ATOM 581 C CA . SER A 1 74 ? 3.498 6.146 -12.185 1.00 90.38 74 SER A CA 1
ATOM 582 C C . SER A 1 74 ? 3.463 4.956 -13.130 1.00 90.38 74 SER A C 1
ATOM 584 O O . SER A 1 74 ? 4.127 3.966 -12.865 1.00 90.38 74 SER A O 1
ATOM 586 N N . GLY 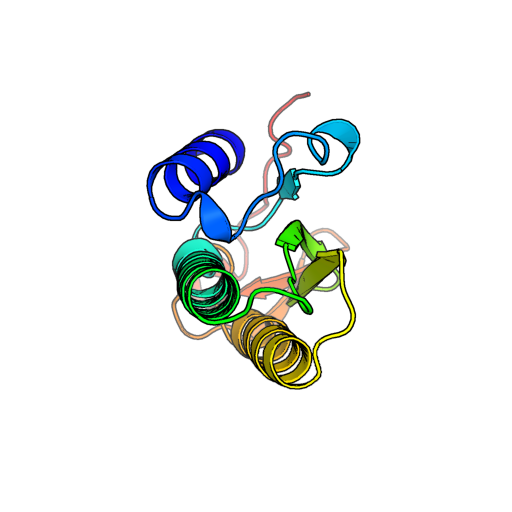A 1 75 ? 2.670 5.018 -14.195 1.00 88.19 75 GLY A N 1
ATOM 587 C CA . GLY A 1 75 ? 2.467 3.886 -15.103 1.00 88.19 75 GLY A CA 1
ATOM 588 C C . GLY A 1 75 ? 1.009 3.444 -15.169 1.00 88.19 75 GLY A C 1
ATOM 589 O O . GLY A 1 75 ? 0.158 3.918 -14.419 1.00 88.19 75 GLY A O 1
ATOM 590 N N . ARG A 1 76 ? 0.704 2.589 -16.146 1.00 85.81 76 ARG A N 1
ATOM 591 C CA . ARG A 1 76 ? -0.656 2.095 -16.431 1.00 85.81 76 ARG A CA 1
ATOM 592 C C . ARG A 1 76 ? -0.647 0.604 -16.763 1.00 85.81 76 ARG A C 1
ATOM 594 O O . ARG A 1 76 ? -1.436 0.160 -17.594 1.00 85.81 76 ARG A O 1
ATOM 601 N N . ASP A 1 77 ? 0.290 -0.139 -16.176 1.00 92.62 77 ASP A N 1
ATOM 602 C CA . ASP A 1 77 ? 0.380 -1.574 -16.412 1.00 92.62 77 ASP A CA 1
ATOM 603 C C . ASP A 1 77 ? -0.872 -2.293 -15.865 1.00 92.62 77 ASP A C 1
ATOM 605 O O . ASP A 1 77 ? -1.212 -2.095 -14.694 1.00 92.62 77 ASP A O 1
ATOM 609 N N . PRO A 1 78 ? -1.579 -3.104 -16.676 1.00 93.94 78 PRO A N 1
ATOM 610 C CA . PRO A 1 78 ? -2.793 -3.781 -16.228 1.0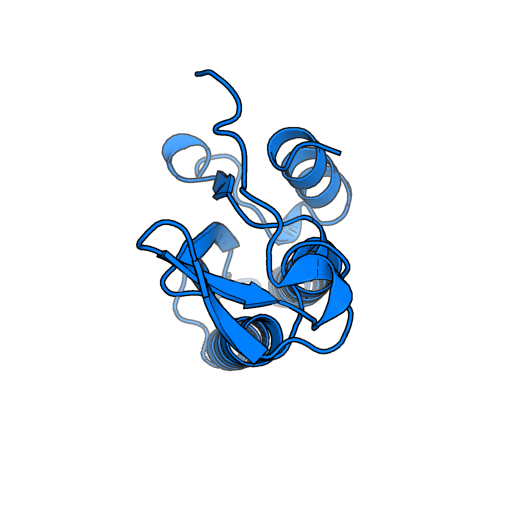0 93.94 78 PRO A CA 1
ATOM 611 C C . PRO A 1 78 ? -2.569 -4.783 -15.090 1.00 93.94 78 PRO A C 1
ATOM 613 O O . PRO A 1 78 ? -3.443 -4.927 -14.244 1.00 93.94 78 PRO A O 1
ATOM 616 N N . GLU A 1 79 ? -1.419 -5.461 -15.042 1.00 94.94 79 GLU A N 1
ATOM 617 C CA . GLU A 1 79 ? -1.100 -6.433 -13.989 1.00 94.94 79 GLU A CA 1
ATOM 618 C C . GLU A 1 79 ? -0.886 -5.712 -12.652 1.00 94.94 79 GLU A C 1
ATOM 620 O O . GLU A 1 79 ? -1.480 -6.081 -11.639 1.00 94.94 79 GLU A O 1
ATOM 625 N N . ALA A 1 80 ? -0.138 -4.603 -12.676 1.00 96.25 80 ALA A N 1
ATOM 626 C CA . ALA A 1 80 ? 0.017 -3.739 -11.509 1.00 96.25 80 ALA A CA 1
ATOM 627 C C . ALA A 1 80 ? -1.325 -3.188 -11.009 1.00 96.25 80 ALA A C 1
ATOM 629 O O . ALA A 1 80 ? -1.541 -3.097 -9.801 1.00 96.25 80 ALA A O 1
ATOM 630 N N . HIS A 1 81 ? -2.241 -2.849 -11.921 1.00 95.69 81 HIS A N 1
ATOM 631 C CA . HIS A 1 81 ? -3.567 -2.340 -11.565 1.00 95.69 81 HIS A CA 1
ATOM 632 C C . HIS A 1 81 ? -4.395 -3.358 -10.767 1.00 95.69 81 HIS A C 1
ATOM 634 O O . HIS A 1 81 ? -5.102 -2.975 -9.836 1.00 95.69 81 HIS A O 1
ATOM 640 N N . GLU A 1 82 ? -4.282 -4.651 -11.072 1.00 98.00 82 GLU A N 1
ATOM 641 C CA . GLU A 1 82 ? -4.970 -5.703 -10.313 1.00 98.00 82 GLU A CA 1
ATOM 642 C C . GLU A 1 82 ? -4.380 -5.884 -8.907 1.00 98.00 82 GLU A C 1
ATOM 644 O O . GLU A 1 82 ? -5.128 -6.031 -7.939 1.00 98.00 82 GLU A O 1
ATOM 649 N N . TRP A 1 83 ? -3.056 -5.794 -8.752 1.00 98.31 83 TRP A N 1
ATOM 650 C CA . TRP A 1 83 ? -2.420 -5.828 -7.428 1.00 98.31 83 TRP A CA 1
ATOM 651 C C . TRP A 1 83 ? -2.780 -4.616 -6.575 1.00 98.31 83 TRP A C 1
ATOM 653 O O . TRP A 1 83 ? -3.018 -4.754 -5.376 1.00 98.31 83 TRP A O 1
ATOM 663 N N . ILE A 1 84 ? -2.864 -3.437 -7.193 1.00 98.12 84 ILE A N 1
ATOM 664 C CA . ILE A 1 84 ? -3.326 -2.217 -6.529 1.00 98.12 84 ILE A CA 1
ATOM 665 C C . ILE A 1 84 ? -4.761 -2.407 -6.040 1.00 98.12 84 ILE A C 1
ATOM 667 O O . ILE A 1 84 ? -5.017 -2.227 -4.853 1.00 98.12 84 ILE A O 1
ATOM 671 N N . ARG A 1 85 ? -5.677 -2.857 -6.909 1.00 98.19 85 ARG A N 1
ATOM 672 C CA . ARG A 1 85 ? -7.064 -3.154 -6.514 1.00 98.19 85 ARG A CA 1
ATOM 673 C C . ARG A 1 85 ? -7.124 -4.134 -5.347 1.00 98.19 85 ARG A C 1
ATOM 675 O O . ARG A 1 85 ? -7.918 -3.934 -4.433 1.00 98.19 85 ARG A O 1
ATOM 682 N N . TYR A 1 86 ? -6.301 -5.182 -5.370 1.00 98.38 86 TYR A N 1
ATOM 683 C CA . TYR A 1 86 ? -6.227 -6.136 -4.269 1.00 98.38 86 TYR A CA 1
ATOM 684 C C . TYR A 1 86 ? -5.785 -5.461 -2.966 1.00 98.38 86 TYR A C 1
ATOM 686 O O . TYR A 1 86 ? -6.446 -5.636 -1.950 1.00 98.38 86 TYR A O 1
ATOM 694 N N . ALA A 1 87 ? -4.720 -4.655 -2.989 1.00 98.50 87 ALA A N 1
ATOM 695 C CA . ALA A 1 87 ? -4.232 -3.946 -1.807 1.00 98.50 87 ALA A CA 1
ATOM 696 C C . ALA A 1 87 ? -5.283 -2.985 -1.220 1.00 98.50 87 ALA A C 1
ATOM 698 O O . ALA A 1 87 ? -5.486 -2.951 -0.005 1.00 98.50 87 ALA A O 1
ATOM 699 N N . GLU A 1 88 ? -5.988 -2.240 -2.074 1.00 98.44 88 GLU A N 1
ATOM 700 C CA . GLU A 1 88 ? -7.072 -1.343 -1.657 1.00 98.44 88 GLU A CA 1
ATOM 701 C C . GLU A 1 88 ? -8.231 -2.131 -1.021 1.00 98.44 88 GLU A C 1
ATOM 703 O O . GLU A 1 88 ? -8.694 -1.781 0.065 1.00 98.44 88 GLU A O 1
ATOM 708 N N . LEU A 1 89 ? -8.650 -3.249 -1.624 1.00 98.31 89 LEU A N 1
ATOM 709 C CA . LEU A 1 89 ? -9.698 -4.115 -1.071 1.00 98.31 89 LEU A CA 1
ATOM 710 C C . LEU A 1 89 ? -9.282 -4.782 0.246 1.00 98.31 89 LEU A C 1
ATOM 712 O O . LEU A 1 89 ? -10.065 -4.799 1.194 1.00 98.31 89 LEU A O 1
ATOM 716 N N . GLU A 1 90 ? -8.061 -5.304 0.324 1.00 98.56 90 GLU A N 1
ATOM 717 C CA . GLU A 1 90 ? -7.556 -6.001 1.509 1.00 98.56 90 GLU A CA 1
ATOM 718 C C . GLU A 1 90 ? -7.435 -5.046 2.698 1.00 98.56 90 GLU A C 1
ATOM 720 O O . GLU A 1 90 ? -7.830 -5.368 3.820 1.00 98.56 90 GLU A O 1
ATOM 725 N N . SER A 1 91 ? -6.973 -3.819 2.454 1.00 98.62 91 SER A N 1
ATOM 726 C CA . SER A 1 91 ? -6.896 -2.793 3.494 1.00 98.62 91 SER A CA 1
ATOM 727 C C . SER A 1 91 ? -8.269 -2.412 4.063 1.00 98.62 91 SER A C 1
ATOM 729 O O . SER A 1 91 ? -8.387 -2.181 5.265 1.00 98.62 91 SER A O 1
ATOM 731 N N . ALA A 1 92 ? -9.329 -2.447 3.246 1.00 98.38 92 ALA A N 1
ATOM 732 C CA . ALA A 1 92 ? -10.706 -2.191 3.680 1.00 98.38 92 ALA A CA 1
ATOM 733 C C . ALA A 1 92 ? -11.284 -3.301 4.583 1.00 98.38 92 ALA A C 1
ATOM 735 O O . ALA A 1 92 ? -12.343 -3.124 5.190 1.00 98.38 92 ALA A O 1
ATOM 736 N N . LEU A 1 93 ? -10.593 -4.440 4.688 1.00 98.38 93 LEU A N 1
ATOM 737 C CA . LEU A 1 93 ? -10.938 -5.582 5.542 1.00 98.38 93 LEU A CA 1
ATOM 738 C C . LEU A 1 93 ? -9.900 -5.823 6.650 1.00 98.38 93 LEU A C 1
ATOM 740 O O . LEU A 1 93 ? -10.038 -6.753 7.449 1.00 98.38 93 LEU A O 1
ATOM 744 N N . THR A 1 94 ? -8.881 -4.968 6.729 1.00 98.62 94 THR A N 1
ATOM 745 C CA . THR A 1 94 ? -7.737 -5.109 7.628 1.00 98.62 94 THR A CA 1
ATOM 746 C C . THR A 1 94 ? -7.687 -3.942 8.598 1.00 98.62 94 THR A C 1
ATOM 748 O O . THR A 1 94 ? -7.797 -2.779 8.222 1.00 98.62 94 THR A O 1
ATOM 751 N N . CYS A 1 95 ? -7.511 -4.228 9.882 1.00 97.81 95 CYS A N 1
ATOM 752 C CA . CYS A 1 95 ? -7.363 -3.213 10.905 1.00 97.81 95 CYS A CA 1
ATOM 753 C C . CYS A 1 95 ? -6.103 -2.384 10.646 1.00 97.81 95 CYS A C 1
ATOM 755 O O . CYS A 1 95 ? -4.995 -2.904 10.742 1.00 97.81 95 CYS A O 1
ATOM 757 N N . GLU A 1 96 ? -6.276 -1.079 10.439 1.00 96.12 96 GLU A N 1
ATOM 758 C CA . GLU A 1 96 ? -5.180 -0.142 10.147 1.00 96.12 96 GLU A CA 1
ATOM 759 C C . GLU A 1 96 ? -4.129 -0.051 11.271 1.00 96.12 96 GLU A C 1
ATOM 761 O O . GLU A 1 96 ? -3.030 0.440 11.052 1.00 96.12 96 GLU A O 1
ATOM 766 N N . ILE A 1 97 ? -4.449 -0.511 12.487 1.00 95.25 97 ILE A N 1
ATOM 767 C CA . ILE A 1 97 ? -3.554 -0.439 13.652 1.00 95.25 97 ILE A CA 1
ATOM 768 C C . ILE A 1 97 ? -2.734 -1.721 13.812 1.00 95.25 97 ILE A C 1
ATOM 770 O O . ILE A 1 97 ? -1.536 -1.641 14.048 1.00 95.25 97 ILE A O 1
ATOM 774 N N . CYS A 1 98 ? -3.357 -2.899 13.703 1.00 96.31 98 CYS A N 1
ATOM 775 C CA . CYS A 1 98 ? -2.692 -4.163 14.046 1.00 96.31 98 CYS A CA 1
ATOM 776 C C . CYS A 1 98 ? -2.625 -5.209 12.934 1.00 96.31 98 CYS A C 1
ATOM 778 O O . CYS A 1 98 ? -2.091 -6.285 13.179 1.00 96.31 98 CYS A O 1
ATOM 780 N N . GLY A 1 99 ? -3.221 -4.966 11.765 1.00 97.56 99 GLY A N 1
ATOM 781 C CA . GLY A 1 99 ? -3.224 -5.928 10.657 1.00 97.56 99 GLY A CA 1
ATOM 782 C C . GLY A 1 99 ? -4.192 -7.107 10.823 1.00 97.56 99 GLY A C 1
ATOM 783 O O . GLY A 1 99 ? -4.324 -7.936 9.933 1.00 97.56 99 GLY A O 1
ATOM 784 N N . GLY A 1 100 ? -4.912 -7.199 11.947 1.00 97.94 100 GLY A N 1
ATOM 785 C CA . GLY A 1 100 ? -5.970 -8.199 12.129 1.00 97.94 100 GLY A CA 1
ATOM 786 C C . GLY A 1 100 ? -7.223 -7.891 11.301 1.00 97.94 100 GLY A C 1
ATOM 787 O O . GLY A 1 100 ? -7.357 -6.803 10.753 1.00 97.94 100 GLY A O 1
ATOM 788 N N . LYS A 1 101 ? -8.203 -8.804 11.272 1.00 98.25 101 LYS A N 1
ATOM 789 C CA . LYS A 1 101 ? -9.481 -8.566 10.573 1.00 98.25 101 LYS A CA 1
ATOM 790 C C . LYS A 1 101 ? -10.183 -7.321 11.113 1.00 98.25 101 LYS A C 1
ATOM 792 O O . LYS A 1 101 ? -10.420 -7.208 12.318 1.00 98.25 101 LYS A O 1
ATOM 797 N N . GLY A 1 102 ? -10.509 -6.402 10.218 1.00 97.62 102 GLY A N 1
ATOM 798 C CA . GLY A 1 102 ? -11.165 -5.144 10.524 1.00 97.62 102 GLY A CA 1
ATOM 799 C C . GLY A 1 102 ? -12.495 -4.996 9.800 1.00 97.62 102 GLY A C 1
ATOM 800 O O . GLY A 1 102 ? -12.783 -5.664 8.813 1.00 97.62 102 GLY A O 1
ATOM 801 N N . THR A 1 103 ? -13.311 -4.089 10.313 1.00 97.69 103 THR A N 1
ATOM 802 C CA . THR A 1 103 ? -14.538 -3.628 9.667 1.00 97.69 103 THR A CA 1
ATOM 803 C C . THR A 1 103 ? -14.531 -2.113 9.610 1.00 97.69 103 THR A C 1
ATOM 805 O O . THR A 1 103 ? -13.908 -1.463 10.456 1.00 97.69 103 THR A O 1
ATOM 808 N N . LEU A 1 104 ? -15.258 -1.549 8.648 1.00 97.31 104 LEU A N 1
ATOM 809 C CA . LEU A 1 104 ? -15.440 -0.110 8.555 1.00 97.31 104 LEU A CA 1
ATOM 810 C C . LEU A 1 104 ? -16.169 0.412 9.801 1.00 97.31 104 LEU A C 1
ATOM 812 O O . LEU A 1 104 ? -17.291 0.009 10.107 1.00 97.31 104 LEU A O 1
ATOM 816 N N . VAL A 1 105 ? -15.533 1.336 10.507 1.00 95.50 105 VAL A N 1
ATOM 817 C CA . VAL A 1 105 ? -16.083 2.060 11.647 1.00 95.50 105 VAL A CA 1
ATOM 818 C C . VAL A 1 105 ? -16.051 3.556 11.368 1.00 95.50 105 VAL A C 1
ATOM 820 O O . VAL A 1 105 ? -15.191 4.059 10.645 1.00 95.50 105 VAL A O 1
ATOM 823 N N . TYR A 1 106 ? -16.994 4.275 11.970 1.00 93.31 106 TYR A N 1
ATOM 824 C CA . TYR A 1 106 ? -17.002 5.732 11.971 1.00 93.31 106 TYR A CA 1
ATOM 825 C C . TYR A 1 106 ? -16.588 6.233 13.351 1.00 93.31 106 TYR A C 1
ATOM 827 O O . TYR A 1 106 ? -17.293 5.983 14.336 1.00 93.31 106 TYR A O 1
ATOM 835 N N . ARG A 1 107 ? -15.430 6.884 13.445 1.00 86.62 107 ARG A N 1
ATOM 836 C CA . ARG A 1 107 ? -14.854 7.373 14.705 1.00 86.62 107 ARG A CA 1
ATOM 837 C C . ARG A 1 107 ? -14.208 8.728 14.492 1.00 86.62 107 ARG A C 1
ATOM 839 O O . ARG A 1 107 ? -13.564 8.949 13.475 1.00 86.62 107 ARG A O 1
ATOM 846 N N . ASP A 1 108 ? -14.442 9.635 15.435 1.00 80.62 108 ASP A N 1
ATOM 847 C CA . ASP A 1 108 ? -13.892 10.996 15.427 1.00 80.62 108 ASP A CA 1
ATOM 848 C C . ASP A 1 108 ? -14.196 11.786 14.143 1.00 80.62 108 ASP A C 1
ATOM 850 O O . ASP A 1 108 ? -13.419 12.632 13.716 1.00 80.62 108 ASP A O 1
ATOM 854 N N . GLY A 1 109 ? -15.336 11.497 13.503 1.00 86.75 109 GLY A N 1
ATOM 855 C CA . GLY A 1 109 ? -15.723 12.122 12.235 1.00 86.75 109 GLY A CA 1
ATOM 856 C C . GLY A 1 109 ? -15.091 11.494 10.986 1.00 86.75 109 GLY A C 1
ATOM 857 O O . GLY A 1 109 ? -15.311 11.996 9.888 1.00 86.75 109 GLY A O 1
ATOM 858 N N . TRP A 1 110 ? -14.344 10.395 11.128 1.00 90.62 110 TRP A N 1
ATOM 859 C CA . TRP A 1 110 ? -13.631 9.738 10.036 1.00 90.62 110 TRP A CA 1
ATOM 860 C C . TRP A 1 110 ? -14.051 8.280 9.849 1.00 90.62 110 TRP A C 1
ATOM 862 O O . TRP A 1 110 ? -14.369 7.560 10.799 1.00 90.62 110 TRP A O 1
ATOM 872 N N . GLN A 1 111 ? -14.008 7.832 8.595 1.00 94.88 111 GLN A N 1
ATOM 873 C CA . GLN A 1 111 ? -14.084 6.419 8.236 1.00 94.88 111 GLN A CA 1
ATOM 874 C C . GLN A 1 111 ? -12.722 5.763 8.461 1.00 94.88 111 GLN A C 1
ATOM 876 O O . GLN A 1 111 ? -11.693 6.300 8.048 1.00 94.88 111 GLN A O 1
ATOM 881 N N . ARG A 1 112 ? -12.723 4.612 9.132 1.00 94.88 112 ARG A N 1
ATOM 882 C CA . ARG A 1 112 ? -11.526 3.838 9.482 1.00 94.88 112 ARG A CA 1
ATOM 883 C C . ARG A 1 112 ? -11.842 2.352 9.391 1.00 94.88 112 ARG A C 1
ATOM 885 O O . ARG A 1 112 ? -12.954 1.967 9.738 1.00 94.88 112 ARG A O 1
ATOM 892 N N . THR A 1 113 ? -10.883 1.510 9.021 1.00 97.25 113 THR A N 1
ATOM 893 C CA . THR A 1 113 ? -11.061 0.050 9.114 1.00 97.25 113 THR A CA 1
ATOM 894 C C . THR A 1 113 ? -10.324 -0.478 10.330 1.00 97.25 113 THR A C 1
ATOM 896 O O . THR A 1 113 ? -9.104 -0.349 10.443 1.00 97.25 113 THR A O 1
ATOM 899 N N . ARG A 1 114 ? -11.068 -1.042 11.291 1.00 96.62 114 ARG A N 1
ATOM 900 C CA . ARG A 1 114 ? -10.531 -1.463 12.594 1.00 96.62 114 ARG A CA 1
ATOM 901 C C . ARG A 1 114 ? -11.167 -2.742 13.104 1.00 96.62 114 ARG A C 1
ATOM 903 O O . ARG A 1 114 ? -12.332 -3.017 12.827 1.00 96.62 114 ARG A O 1
ATOM 910 N N . CYS A 1 115 ? -10.397 -3.512 13.866 1.00 97.19 115 CYS A N 1
ATOM 911 C CA . CYS A 1 115 ? -10.925 -4.630 14.636 1.00 97.19 115 CYS A CA 1
ATOM 912 C C . CYS A 1 115 ? -11.673 -4.121 15.878 1.00 97.19 115 CYS A C 1
ATOM 914 O O . CYS A 1 115 ? -11.545 -2.957 16.263 1.00 97.19 115 CYS A O 1
ATOM 916 N N . GLU A 1 116 ? -12.419 -5.006 16.537 1.00 96.25 116 GLU A N 1
ATOM 917 C CA . GLU A 1 116 ? -13.192 -4.680 17.740 1.00 96.25 116 GLU A CA 1
ATOM 918 C C . GLU A 1 116 ? -12.329 -4.041 18.841 1.00 96.25 116 GLU A C 1
ATOM 920 O O . GLU A 1 116 ? -12.684 -2.981 19.361 1.00 96.25 116 GLU A O 1
ATOM 925 N N . MET A 1 117 ? -11.147 -4.613 19.109 1.00 96.00 117 MET A N 1
ATOM 926 C CA . MET A 1 117 ? -10.205 -4.123 20.128 1.00 96.00 117 MET A CA 1
ATOM 927 C C . MET A 1 117 ? -9.710 -2.697 19.860 1.00 96.00 117 MET A C 1
ATOM 929 O O . MET A 1 117 ? -9.435 -1.953 20.796 1.00 96.00 117 MET A O 1
ATOM 933 N N . HIS A 1 118 ? -9.613 -2.304 18.589 1.00 95.38 118 HIS A N 1
ATOM 934 C CA . HIS A 1 118 ? -9.147 -0.978 18.189 1.00 95.38 118 HIS A CA 1
ATOM 935 C C . HIS A 1 118 ? -10.283 -0.045 17.757 1.00 95.38 118 HIS A C 1
ATOM 937 O O . HIS A 1 118 ? -10.037 1.083 17.332 1.00 95.38 118 HIS A O 1
ATOM 943 N N . SER A 1 119 ? -11.539 -0.473 17.888 1.00 93.06 119 SER A N 1
ATOM 944 C CA . SER A 1 119 ? -12.699 0.258 17.374 1.00 93.06 119 SER A CA 1
ATOM 945 C C . SER A 1 119 ? -12.904 1.640 18.005 1.00 93.06 119 SER A C 1
ATOM 947 O O . SER A 1 119 ? -13.652 2.436 17.447 1.00 93.06 119 SER A O 1
ATOM 949 N N . THR A 1 120 ? -12.253 1.956 19.129 1.00 88.25 120 THR A N 1
ATOM 950 C CA . THR A 1 120 ? -12.378 3.235 19.854 1.00 88.25 120 THR A CA 1
ATOM 951 C C . THR A 1 120 ? -11.072 4.029 19.963 1.00 88.25 120 THR A C 1
ATOM 953 O O . THR A 1 120 ? -11.067 5.098 20.564 1.00 88.25 120 THR A O 1
ATOM 956 N N . VAL A 1 121 ? -9.964 3.542 19.393 1.00 86.25 121 VAL A N 1
ATOM 957 C CA . VAL A 1 121 ? -8.648 4.193 19.523 1.00 86.25 121 VAL A CA 1
ATOM 958 C C . VAL A 1 121 ? -8.590 5.472 18.687 1.00 86.25 121 VAL A C 1
ATOM 960 O O . VAL A 1 121 ? -8.626 5.415 17.464 1.00 86.25 121 VAL A O 1
ATOM 963 N N . VAL A 1 122 ? -8.461 6.641 19.301 1.00 78.38 122 VAL A N 1
ATOM 964 C CA . VAL A 1 122 ? -8.303 7.899 18.550 1.00 78.38 122 VAL A CA 1
ATOM 965 C C . VAL A 1 122 ? -6.896 7.947 17.939 1.00 78.38 122 VAL A C 1
ATOM 967 O O . VAL A 1 122 ? -5.916 7.710 18.646 1.00 78.38 122 VAL A O 1
ATOM 970 N N . ARG A 1 123 ? -6.773 8.246 16.635 1.00 67.06 123 ARG A N 1
ATOM 971 C CA . ARG A 1 123 ? -5.457 8.537 16.034 1.00 67.06 123 ARG A CA 1
ATOM 972 C C . ARG A 1 123 ? -5.094 9.942 16.506 1.00 67.06 123 ARG A C 1
ATOM 974 O O . ARG A 1 123 ? -5.723 10.905 16.073 1.00 67.06 123 ARG A O 1
ATOM 981 N N . LEU A 1 124 ? -4.158 10.049 17.445 1.00 64.38 124 LEU A N 1
ATOM 982 C CA . LEU A 1 124 ? -3.567 11.343 17.770 1.00 64.38 124 LEU A CA 1
ATOM 983 C C . LEU A 1 124 ? -2.913 11.851 16.482 1.00 64.38 124 LEU A C 1
ATOM 985 O O . LEU A 1 124 ? -2.246 11.070 15.799 1.00 64.38 124 LEU A O 1
ATOM 989 N N . ALA A 1 125 ? -3.166 13.106 16.109 1.00 57.03 125 ALA A N 1
ATOM 990 C CA . ALA A 1 125 ? -2.362 13.731 15.072 1.00 57.03 125 ALA A CA 1
ATOM 991 C C . ALA A 1 125 ? -0.909 13.630 15.550 1.00 57.03 125 ALA A C 1
ATOM 993 O O . ALA A 1 125 ? -0.610 14.057 16.664 1.00 57.03 125 ALA A O 1
ATOM 994 N N . GLU A 1 126 ? -0.041 12.968 14.783 1.00 49.84 126 GLU A N 1
ATOM 995 C CA . GLU A 1 126 ? 1.391 13.158 14.989 1.00 49.84 126 GLU A CA 1
ATOM 996 C C . GLU A 1 126 ? 1.607 14.647 14.699 1.00 49.84 126 GLU A C 1
ATOM 998 O O . GLU A 1 126 ? 1.365 15.075 13.571 1.00 49.84 126 GLU A O 1
ATOM 1003 N N . ASP A 1 127 ? 1.880 15.434 15.746 1.00 35.88 127 ASP A N 1
ATOM 1004 C CA . ASP A 1 127 ? 2.090 16.878 15.643 1.00 35.88 127 ASP A CA 1
ATOM 1005 C C . ASP A 1 127 ? 3.076 17.169 14.492 1.00 35.88 127 ASP A C 1
ATOM 1007 O O . ASP A 1 127 ? 4.100 16.489 14.374 1.00 35.88 127 ASP A O 1
ATOM 1011 N N . GLU A 1 128 ? 2.698 18.125 13.633 1.00 37.28 128 GLU A N 1
ATOM 1012 C CA . GLU A 1 128 ? 3.379 18.536 12.387 1.00 37.28 128 GLU A CA 1
ATOM 1013 C C . GLU A 1 128 ? 4.910 18.664 12.485 1.00 37.28 128 GLU A C 1
ATOM 1015 O O . GLU A 1 128 ? 5.415 19.314 13.432 1.00 37.28 128 GLU A O 1
#

Organism: NCBI:txid192088

Foldseek 3Di:
DDQVVLLVVLCVVQVLQADPVLVVQAEEAFFPLLSVLVSVLSVVLSVVSVVDDPFHKHWRYWHDDLAFTDTDIDGDDPVSVVSNVVSRVQSCQAARHRNHGFHWAQEPNGTHTHDPVCNHPDDDPPDD

Radius of gyration: 14.8 Å; chains: 1; bounding box: 33×27×42 Å

Sequence (128 aa):
MSAKNHMRLLQEKYPAAFRADAEPMLELDCGEGWFEIVETLCALLSDMNLRRVDTKTYLLCAKEKFGALLVLVSGRDPEAHEWIRYAELESALTCEICGGKGTLVYRDGWQRTRCEMHSTVVRLAEDE

Secondary structure (DSSP, 8-state):
--HHHHHHHHHHH-GGGS-TT-GGG-EEES-GGGHHHHHHHHHHHHHHHHH-SS---EEEEEEEETTEEEEEEES--HHHHHHHHHHHHHHTTB-TTTSSB-EEEEETTEEEEE-GGGTT--------

pLDDT: mean 90.72, std 11.68, range [35.88, 98.62]